Protein AF-A0A183HGA9-F1 (afdb_monomer)

Nearest PDB structures (foldseek):
  6lk8-assembly1_S  TM=2.685E-01  e=4.887E+00  Xenopus laevis

Solvent-accessible surface area (backbone at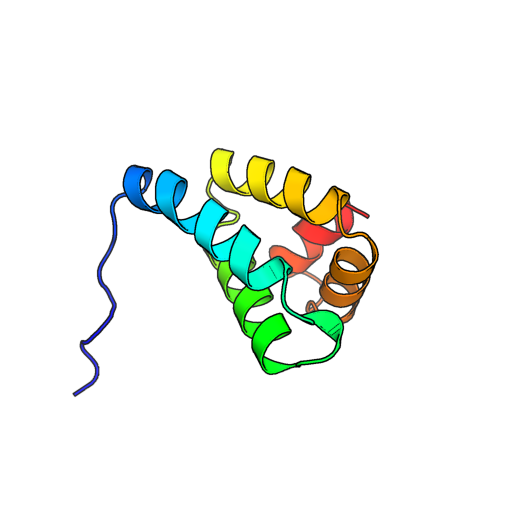oms only — not comparable to full-atom values): 5366 Å² total; per-residue (Å²): 143,78,90,81,77,90,70,86,68,57,68,70,58,48,64,66,48,47,59,56,52,46,55,58,54,68,71,46,71,33,86,83,33,72,66,51,41,46,52,53,50,52,54,47,56,73,40,58,87,39,67,69,54,37,52,52,51,51,57,59,40,68,79,34,59,67,54,43,52,47,50,44,73,71,36,59,85,87,37,70,51,26,56,55,40,63,74,71,108

Radius of gyration: 13.19 Å; Cα contacts (8 Å, |Δi|>4): 57; chains: 1; bounding box: 28×36×31 Å

Organism: NCBI:txid387005

Secondary structure (DSSP, 8-state):
---SS-----HHHHHHHHHHHHHHHHHS-GGG-HHHHHHHHHHHHHHTT-HHHHHHHHHHHHT-HHHHHHHHHHSPTTSHHHHHHHHH-

Foldseek 3Di:
DPPPDPPDDPPVVCLVVVLVVVVVLVVDPCLVDVVSLVVNLVSCLVCCVPPSVLVSVLVVVLVPVVSLVSQCVPDDPPRPSVVSSVVSD

Mean predicted aligned error: 5.51 Å

pLDDT: mean 86.45, std 12.07, range [36.66, 94.75]

Structure (mmCIF, N/CA/C/O backbone):
data_AF-A0A183HGA9-F1
#
_entry.id   AF-A0A183HGA9-F1
#
loop_
_atom_site.group_PDB
_atom_site.id
_atom_site.type_symbol
_atom_site.label_atom_id
_atom_site.label_alt_id
_atom_site.label_comp_id
_atom_site.label_asym_id
_atom_site.label_entity_id
_atom_site.label_seq_id
_atom_site.pdbx_PDB_ins_code
_atom_site.Cartn_x
_atom_site.Cartn_y
_atom_site.Cartn_z
_atom_site.occupancy
_atom_site.B_iso_or_equiv
_atom_site.auth_seq_id
_atom_site.auth_comp_id
_atom_site.auth_asym_id
_atom_site.auth_atom_id
_atom_site.pdbx_PDB_model_num
ATOM 1 N N . MET A 1 1 ? 12.347 -26.044 -5.233 1.00 36.66 1 MET A N 1
ATOM 2 C CA . MET A 1 1 ? 12.161 -25.454 -6.575 1.00 36.66 1 MET A CA 1
ATOM 3 C C . MET A 1 1 ? 11.261 -24.222 -6.422 1.00 36.66 1 MET A C 1
ATOM 5 O O . MET A 1 1 ? 10.059 -24.338 -6.571 1.00 36.66 1 MET A O 1
ATOM 9 N N . PHE A 1 2 ? 11.824 -23.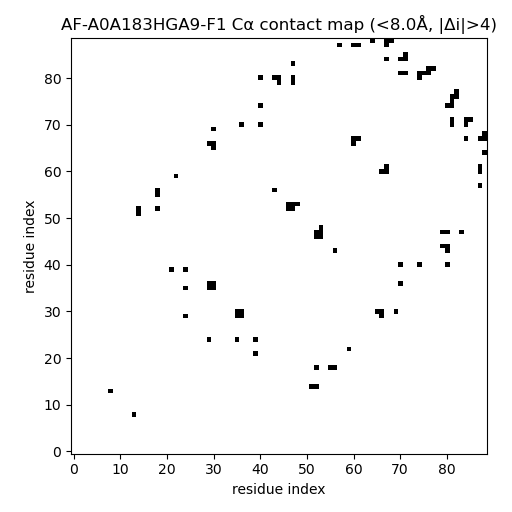081 -6.005 1.00 42.75 2 PHE A N 1
ATOM 10 C CA . PHE A 1 2 ? 11.096 -21.817 -5.747 1.00 42.75 2 PHE A CA 1
ATOM 11 C C . PHE A 1 2 ? 11.848 -20.601 -6.333 1.00 42.75 2 PHE A C 1
ATOM 13 O O . PHE A 1 2 ? 11.759 -19.496 -5.826 1.00 42.75 2 PHE A O 1
ATOM 20 N N . GLN A 1 3 ? 12.599 -20.794 -7.422 1.00 43.47 3 GLN A N 1
ATOM 21 C CA . GLN A 1 3 ? 13.247 -19.706 -8.177 1.00 43.47 3 GLN A CA 1
ATOM 22 C C . GLN A 1 3 ? 12.318 -19.100 -9.248 1.00 43.47 3 GLN A C 1
ATOM 24 O O . GLN A 1 3 ? 12.770 -18.608 -10.277 1.00 43.47 3 GLN A O 1
ATOM 29 N N . LEU A 1 4 ? 11.000 -19.157 -9.044 1.00 49.72 4 LEU A N 1
ATOM 30 C CA . LEU A 1 4 ? 10.031 -18.475 -9.897 1.00 49.72 4 LEU A CA 1
ATOM 31 C C . LEU A 1 4 ? 9.477 -17.287 -9.108 1.00 49.72 4 LEU A C 1
ATOM 33 O O . LEU A 1 4 ? 8.624 -17.497 -8.254 1.00 49.72 4 LEU A O 1
ATOM 37 N N . LEU A 1 5 ? 9.973 -16.079 -9.429 1.00 50.62 5 LEU A N 1
ATOM 38 C CA . LEU A 1 5 ? 9.410 -14.731 -9.170 1.00 50.62 5 LEU A CA 1
ATOM 39 C C . LEU A 1 5 ? 10.311 -13.706 -8.448 1.00 50.62 5 LEU A C 1
ATOM 41 O O . LEU A 1 5 ? 9.822 -12.648 -8.074 1.00 50.62 5 LEU A O 1
ATOM 45 N N . GLU A 1 6 ? 11.628 -13.893 -8.363 1.00 55.06 6 GLU A N 1
ATOM 46 C CA . GLU A 1 6 ? 12.544 -12.743 -8.193 1.00 55.06 6 GLU A CA 1
ATOM 47 C C . GLU A 1 6 ? 12.925 -12.172 -9.563 1.00 55.06 6 GLU A C 1
ATOM 49 O O . GLU A 1 6 ? 14.082 -12.153 -9.971 1.00 55.06 6 GLU A O 1
ATOM 54 N N . ARG A 1 7 ? 11.917 -11.761 -10.339 1.00 63.00 7 ARG A N 1
ATOM 55 C CA . ARG A 1 7 ? 12.165 -10.999 -11.562 1.00 63.00 7 ARG A CA 1
ATOM 56 C C . ARG A 1 7 ? 12.148 -9.528 -11.178 1.00 63.00 7 ARG A C 1
ATOM 58 O O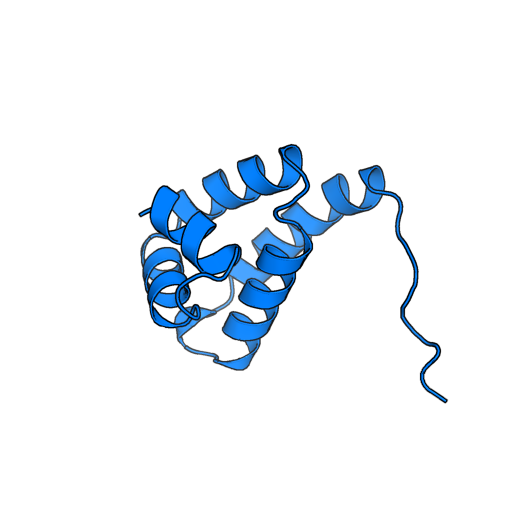 . ARG A 1 7 ? 11.087 -8.977 -10.891 1.00 63.00 7 ARG A O 1
ATOM 65 N N . GLU A 1 8 ? 13.323 -8.916 -11.131 1.00 71.62 8 GLU A N 1
ATOM 66 C CA . GLU A 1 8 ? 13.427 -7.470 -10.978 1.00 71.62 8 GLU A CA 1
ATOM 67 C C . GLU A 1 8 ? 12.902 -6.817 -12.254 1.00 71.62 8 GLU A C 1
ATOM 69 O O . GLU A 1 8 ? 13.494 -6.912 -13.331 1.00 71.62 8 GLU A O 1
ATOM 74 N N . PHE A 1 9 ? 11.723 -6.213 -12.150 1.00 80.38 9 PHE A N 1
ATOM 75 C CA . PHE A 1 9 ? 11.186 -5.397 -13.223 1.00 80.38 9 PHE A CA 1
ATOM 76 C C . PHE A 1 9 ? 11.824 -4.006 -13.161 1.00 80.38 9 PHE A C 1
ATOM 78 O O . PHE A 1 9 ? 12.015 -3.478 -12.063 1.00 80.38 9 PHE A O 1
ATOM 85 N N . PRO A 1 10 ? 12.117 -3.376 -14.312 1.00 86.12 10 PRO A N 1
ATOM 86 C CA . PRO A 1 10 ? 12.586 -1.997 -14.331 1.00 86.12 10 PRO A CA 1
ATOM 87 C C . PRO A 1 10 ? 11.607 -1.076 -13.597 1.00 86.12 10 PRO A C 1
ATOM 89 O O . PRO A 1 10 ? 10.394 -1.192 -13.780 1.00 86.12 10 PRO A O 1
ATOM 92 N N . ALA A 1 11 ? 12.122 -0.118 -12.822 1.00 84.31 11 ALA A N 1
ATOM 93 C CA . ALA A 1 11 ? 11.290 0.818 -12.060 1.00 84.31 11 ALA A CA 1
ATOM 94 C C . ALA A 1 11 ? 10.267 1.557 -12.945 1.00 84.31 11 ALA A C 1
ATOM 96 O O . ALA A 1 11 ? 9.127 1.753 -12.537 1.00 84.31 11 ALA A O 1
ATOM 97 N N . VAL A 1 12 ? 10.643 1.891 -14.186 1.00 87.94 12 VAL A N 1
ATOM 98 C CA . VAL A 1 12 ? 9.753 2.521 -15.179 1.00 87.94 12 VAL A CA 1
ATOM 99 C C . VAL A 1 12 ? 8.527 1.650 -15.467 1.00 87.94 12 VAL A C 1
ATOM 101 O O . VAL A 1 12 ? 7.403 2.129 -15.378 1.00 87.94 12 VAL A O 1
ATOM 104 N N . PHE A 1 13 ? 8.727 0.353 -15.709 1.00 88.19 13 PHE A N 1
ATOM 105 C CA . PHE A 1 13 ? 7.627 -0.581 -15.955 1.00 88.19 13 PHE A CA 1
ATOM 106 C C . PHE A 1 13 ? 6.709 -0.710 -14.732 1.00 88.19 13 PHE A C 1
ATOM 108 O O . PHE A 1 13 ? 5.485 -0.714 -14.861 1.00 88.19 13 PHE A O 1
ATOM 115 N N . ILE A 1 14 ? 7.288 -0.781 -13.528 1.00 88.31 14 ILE A N 1
ATOM 116 C CA . ILE A 1 14 ? 6.508 -0.861 -12.285 1.00 88.31 14 ILE A CA 1
ATOM 117 C C . ILE A 1 14 ? 5.643 0.394 -12.122 1.00 88.31 14 ILE A C 1
ATOM 119 O O . ILE A 1 14 ? 4.460 0.276 -11.811 1.00 88.31 14 ILE A O 1
ATOM 123 N N . ARG A 1 15 ? 6.195 1.583 -12.385 1.00 90.19 15 ARG A N 1
ATOM 124 C CA . ARG A 1 15 ? 5.463 2.859 -12.320 1.00 90.19 15 ARG A CA 1
ATOM 125 C C . ARG A 1 15 ? 4.302 2.942 -13.307 1.00 90.19 15 ARG A C 1
ATOM 127 O O . ARG A 1 15 ? 3.309 3.588 -12.998 1.00 90.19 15 ARG A O 1
ATOM 134 N N . GLU A 1 16 ? 4.389 2.280 -14.455 1.00 90.25 16 GLU A N 1
ATOM 135 C CA . GLU A 1 16 ? 3.311 2.257 -15.452 1.00 90.25 16 GLU A CA 1
ATOM 136 C C . GLU A 1 16 ? 2.206 1.246 -15.107 1.00 90.25 16 GLU A C 1
ATOM 138 O O . GLU A 1 16 ? 1.013 1.520 -15.267 1.00 90.25 16 GLU A O 1
ATOM 143 N N . VAL A 1 17 ? 2.583 0.062 -14.622 1.00 91.19 17 VAL A N 1
ATOM 144 C CA . VAL A 1 17 ? 1.645 -1.058 -14.445 1.00 91.19 17 VAL A CA 1
ATOM 145 C C . VAL A 1 17 ? 1.016 -1.076 -13.056 1.00 91.19 17 VAL A C 1
ATOM 147 O O . VAL A 1 17 ? -0.185 -1.328 -12.918 1.00 91.19 17 VAL A O 1
ATOM 150 N N . LEU A 1 18 ? 1.806 -0.806 -12.017 1.00 92.62 18 LEU A N 1
ATOM 151 C CA . LEU A 1 18 ? 1.374 -0.973 -10.633 1.00 92.62 18 LEU A CA 1
ATOM 152 C C . LEU A 1 18 ? 0.211 -0.047 -10.244 1.00 92.62 18 LEU A C 1
ATOM 154 O O . LEU A 1 18 ? -0.717 -0.541 -9.602 1.00 92.62 18 LEU A O 1
ATOM 158 N N . PRO A 1 19 ? 0.169 1.237 -10.655 1.00 93.44 19 PRO A N 1
ATOM 159 C CA . PRO A 1 19 ? -0.991 2.086 -10.397 1.00 93.44 19 PRO A CA 1
ATOM 160 C C . PRO A 1 19 ? -2.290 1.512 -10.967 1.00 93.44 19 PRO A C 1
ATOM 162 O O . PRO A 1 19 ? -3.313 1.509 -10.289 1.00 93.44 19 PRO A O 1
ATOM 165 N N . ASN A 1 20 ? -2.254 0.966 -12.183 1.00 93.06 20 ASN A N 1
ATOM 166 C CA . ASN A 1 20 ? -3.432 0.381 -12.825 1.00 93.06 20 ASN A CA 1
ATOM 167 C C . ASN A 1 20 ? -3.891 -0.897 -12.113 1.00 93.06 20 ASN A C 1
ATOM 169 O O . ASN A 1 20 ? -5.084 -1.076 -11.857 1.00 93.06 20 ASN A O 1
ATOM 173 N N . TYR A 1 21 ? -2.940 -1.753 -11.728 1.00 92.31 21 TYR A N 1
ATOM 174 C CA . TYR A 1 21 ? -3.220 -2.921 -10.895 1.00 92.31 21 TYR A CA 1
ATOM 175 C C . TYR A 1 21 ? -3.869 -2.520 -9.564 1.00 92.31 21 TYR A C 1
ATOM 177 O O . TYR A 1 21 ? -4.887 -3.092 -9.171 1.00 92.31 21 TYR A O 1
ATOM 185 N N . MET A 1 22 ? -3.324 -1.496 -8.901 1.00 93.38 22 MET A N 1
ATOM 186 C CA . MET A 1 22 ? -3.859 -0.979 -7.645 1.00 93.38 22 MET A CA 1
ATOM 187 C C . MET A 1 22 ? -5.257 -0.393 -7.821 1.00 93.38 22 MET A C 1
ATOM 189 O O . MET A 1 22 ? -6.133 -0.714 -7.028 1.00 93.38 22 MET A O 1
ATOM 193 N N . THR A 1 23 ? -5.530 0.365 -8.882 1.00 93.06 23 THR A N 1
ATOM 194 C CA . THR A 1 23 ? -6.893 0.825 -9.200 1.00 93.06 23 THR A CA 1
ATOM 195 C C . THR A 1 23 ? -7.882 -0.342 -9.271 1.00 93.06 23 THR A C 1
ATOM 197 O O . THR A 1 23 ? -8.947 -0.285 -8.652 1.00 93.06 23 THR A O 1
ATOM 200 N N . GLY A 1 24 ? -7.511 -1.428 -9.959 1.00 91.94 24 GLY A N 1
ATOM 201 C CA . GLY A 1 24 ? -8.313 -2.651 -10.020 1.00 91.94 24 GLY A CA 1
ATOM 202 C C . GLY A 1 24 ? -8.516 -3.284 -8.643 1.00 91.94 24 GLY A C 1
ATOM 203 O O . GLY A 1 24 ? -9.650 -3.533 -8.236 1.00 91.94 24 GLY A O 1
ATOM 204 N N . MET A 1 25 ? -7.442 -3.471 -7.876 1.00 91.38 25 MET A N 1
ATOM 205 C CA . MET A 1 25 ? -7.511 -4.036 -6.523 1.00 91.38 25 MET A CA 1
ATOM 206 C C . MET A 1 25 ? -8.375 -3.200 -5.576 1.00 91.38 25 MET A C 1
ATOM 208 O O . MET A 1 25 ? -9.173 -3.743 -4.820 1.00 91.38 25 MET A O 1
ATOM 212 N N . LEU A 1 26 ? -8.268 -1.875 -5.641 1.00 89.69 26 LEU A N 1
ATOM 213 C CA . LEU A 1 26 ? -9.010 -0.943 -4.794 1.00 89.69 26 LEU A CA 1
ATOM 214 C C . LEU A 1 26 ? -10.493 -0.818 -5.182 1.00 89.69 26 LEU A C 1
ATOM 216 O O . LEU A 1 26 ? -11.268 -0.205 -4.438 1.00 89.69 26 LEU A O 1
ATOM 220 N N . SER A 1 27 ? -10.899 -1.365 -6.331 1.00 88.81 27 SER A N 1
ATOM 221 C CA . SER A 1 27 ? -12.311 -1.515 -6.711 1.00 88.81 27 SER A CA 1
ATOM 222 C C . SER A 1 27 ? -12.990 -2.698 -6.006 1.00 88.81 27 SER A C 1
ATOM 224 O O . SER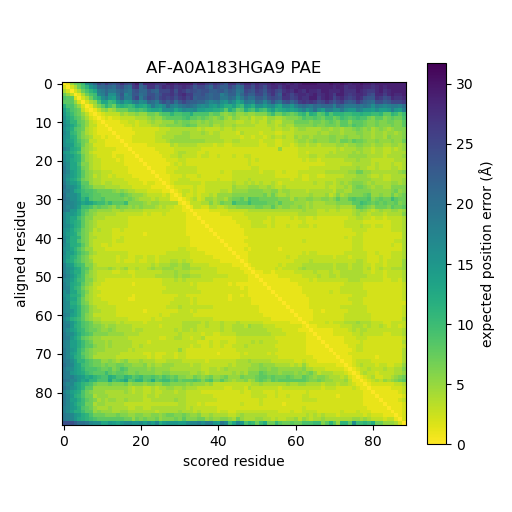 A 1 27 ? -14.210 -2.708 -5.854 1.00 88.81 27 SER A O 1
ATOM 226 N N . LEU A 1 28 ? -12.200 -3.665 -5.527 1.00 88.75 28 LEU A N 1
ATOM 227 C CA . LEU A 1 28 ? -12.675 -4.819 -4.771 1.00 88.75 28 LEU A CA 1
ATOM 228 C C . LEU A 1 28 ? -13.007 -4.426 -3.320 1.00 88.75 28 LEU A C 1
ATOM 230 O O . LEU A 1 28 ? -12.547 -3.389 -2.828 1.00 88.75 28 LEU A O 1
ATOM 234 N N . PRO A 1 29 ? -13.763 -5.257 -2.581 1.00 86.19 29 PRO A N 1
ATOM 235 C CA . PRO A 1 29 ? -14.079 -4.991 -1.181 1.00 86.19 29 PRO A CA 1
ATOM 236 C C . PRO A 1 29 ? -12.883 -5.329 -0.264 1.00 86.19 29 PRO A C 1
ATOM 238 O O . PRO A 1 29 ? -12.914 -6.259 0.539 1.00 86.19 29 PRO A O 1
ATOM 241 N N . VAL A 1 30 ? -11.796 -4.559 -0.394 1.00 85.19 30 VAL A N 1
ATOM 242 C CA . VAL A 1 30 ? -10.508 -4.781 0.296 1.00 85.19 30 VAL A CA 1
ATOM 243 C C . VAL A 1 30 ? -10.662 -4.812 1.820 1.00 85.19 30 VAL A C 1
ATOM 245 O O . VAL A 1 30 ? -10.016 -5.608 2.491 1.00 85.19 30 VAL A O 1
ATOM 248 N N . HIS A 1 31 ? -11.543 -3.977 2.373 1.00 79.62 31 HIS A N 1
ATOM 249 C CA . HIS A 1 31 ? -11.744 -3.844 3.818 1.00 79.62 31 HIS A CA 1
ATOM 250 C C . HIS A 1 31 ? -12.429 -5.060 4.462 1.00 79.62 31 HIS A C 1
ATOM 252 O O . HIS A 1 31 ? -12.242 -5.297 5.651 1.00 79.62 31 HIS A O 1
ATOM 258 N N . SER A 1 32 ? -13.214 -5.831 3.703 1.00 81.00 32 SER A N 1
ATOM 259 C CA . SER A 1 32 ? -13.946 -6.997 4.216 1.00 81.00 32 SER A CA 1
ATOM 260 C C . SER A 1 32 ? -13.256 -8.328 3.913 1.00 81.00 32 SER A C 1
ATOM 262 O O . SER A 1 32 ? -13.707 -9.367 4.388 1.00 81.00 32 SER A O 1
ATOM 264 N N . VAL A 1 33 ? -12.176 -8.322 3.123 1.00 88.44 33 VAL A N 1
ATOM 265 C CA . VAL A 1 33 ? -11.441 -9.533 2.735 1.00 88.44 33 VAL A CA 1
ATOM 266 C C . VAL A 1 33 ? -9.996 -9.442 3.242 1.00 88.44 33 VAL A C 1
ATOM 268 O O . VAL A 1 33 ? -9.173 -8.770 2.616 1.00 88.44 33 VAL A O 1
ATOM 271 N N . PRO A 1 34 ? -9.638 -10.156 4.331 1.00 87.75 34 PRO A N 1
ATOM 272 C CA . PRO A 1 34 ? -8.315 -10.057 4.958 1.00 87.75 34 PRO A CA 1
ATOM 273 C C . PRO A 1 34 ? -7.143 -10.304 4.002 1.00 87.75 34 PRO A C 1
ATOM 275 O O . PRO A 1 34 ? -6.102 -9.660 4.108 1.00 87.75 34 PRO A O 1
ATOM 278 N N . TYR A 1 35 ? -7.315 -11.216 3.042 1.00 89.94 35 TYR A N 1
ATOM 279 C CA . TYR A 1 35 ? -6.297 -11.498 2.033 1.00 89.94 35 TYR A CA 1
ATOM 280 C C . TYR A 1 35 ? -6.031 -10.294 1.118 1.00 89.94 35 TYR A C 1
ATOM 282 O O . TYR A 1 35 ? -4.875 -9.949 0.892 1.00 89.94 35 TYR A O 1
ATOM 290 N N . LEU A 1 36 ? -7.077 -9.614 0.636 1.00 90.81 36 LEU A N 1
ATOM 291 C CA . LEU A 1 36 ? -6.918 -8.443 -0.233 1.00 90.81 36 LEU A CA 1
ATOM 292 C C . LEU A 1 36 ? -6.271 -7.283 0.523 1.00 90.81 36 LEU A C 1
ATOM 294 O O . LEU A 1 36 ? -5.395 -6.614 -0.021 1.00 90.81 36 LEU A O 1
ATOM 298 N N . LEU A 1 37 ? -6.655 -7.083 1.787 1.00 91.50 37 LEU A N 1
ATOM 299 C CA . LEU A 1 37 ? -6.019 -6.094 2.654 1.00 91.50 37 LEU A CA 1
ATOM 300 C C . LEU A 1 37 ? -4.523 -6.377 2.825 1.00 91.50 37 LEU A C 1
ATOM 302 O O . LEU A 1 37 ? -3.714 -5.450 2.768 1.00 91.50 37 LEU A O 1
ATOM 306 N N . ARG A 1 38 ? -4.146 -7.651 2.987 1.00 90.81 38 ARG A N 1
ATOM 307 C CA . ARG A 1 38 ? -2.744 -8.068 3.084 1.00 90.81 38 ARG A CA 1
ATOM 308 C C . ARG A 1 38 ? -1.973 -7.781 1.799 1.00 90.81 38 ARG A C 1
ATOM 310 O O . ARG A 1 38 ? -0.925 -7.160 1.871 1.00 90.81 38 ARG A O 1
ATOM 317 N N . VAL A 1 39 ? -2.522 -8.149 0.640 1.00 91.44 39 VAL A N 1
ATOM 318 C CA . VAL A 1 39 ? -1.895 -7.871 -0.664 1.00 91.44 39 VAL A CA 1
ATOM 319 C C . VAL A 1 39 ? -1.681 -6.371 -0.861 1.00 91.44 39 VAL A C 1
ATOM 321 O O . VAL A 1 39 ? -0.590 -5.955 -1.237 1.00 91.44 39 VAL A O 1
ATOM 324 N N . VAL A 1 40 ? -2.689 -5.547 -0.563 1.00 92.69 40 VAL A N 1
ATOM 325 C CA . VAL A 1 40 ? -2.565 -4.083 -0.646 1.00 92.69 40 VAL A CA 1
ATOM 326 C C . VAL A 1 40 ? -1.490 -3.568 0.312 1.00 92.69 40 VAL A C 1
ATOM 328 O O . VAL A 1 40 ? -0.673 -2.742 -0.083 1.00 92.69 40 VAL A O 1
ATOM 331 N N . SER A 1 41 ? -1.455 -4.077 1.544 1.00 92.81 41 SER A N 1
ATOM 332 C CA . SER A 1 41 ? -0.449 -3.696 2.541 1.00 92.81 41 SER A CA 1
ATOM 333 C C . SER A 1 41 ? 0.968 -4.042 2.076 1.00 92.81 41 SER A C 1
ATOM 335 O O . SER A 1 41 ? 1.849 -3.188 2.135 1.00 92.81 41 SER A O 1
ATOM 337 N N . ASP A 1 42 ? 1.169 -5.253 1.554 1.00 91.56 42 ASP A N 1
ATOM 338 C CA . ASP A 1 42 ? 2.466 -5.742 1.079 1.00 91.56 42 ASP A CA 1
ATOM 339 C C . ASP A 1 42 ? 2.949 -4.959 -0.154 1.00 91.56 42 ASP A C 1
ATOM 341 O O . ASP A 1 42 ? 4.122 -4.591 -0.238 1.00 91.56 42 ASP A O 1
ATOM 345 N N . VAL A 1 43 ? 2.048 -4.661 -1.100 1.00 92.19 43 VAL A N 1
ATOM 346 C CA . VAL A 1 43 ? 2.367 -3.850 -2.287 1.00 92.19 43 VAL A CA 1
ATOM 347 C C . VAL A 1 43 ? 2.784 -2.442 -1.886 1.00 92.19 43 VAL A C 1
ATOM 349 O O . VAL A 1 43 ? 3.800 -1.951 -2.376 1.00 92.19 43 VAL A O 1
ATOM 352 N N . LEU A 1 44 ? 2.027 -1.798 -0.994 1.00 93.31 44 LEU A N 1
ATOM 353 C CA . LEU A 1 44 ? 2.380 -0.475 -0.497 1.00 93.31 44 LEU A CA 1
ATOM 354 C C . LEU A 1 44 ? 3.749 -0.539 0.186 1.00 93.31 44 LEU A C 1
ATOM 356 O O . LEU A 1 44 ? 4.684 0.089 -0.296 1.00 93.31 44 LEU A O 1
ATOM 360 N N . GLU A 1 45 ? 3.912 -1.373 1.215 1.00 91.56 45 GLU A N 1
ATOM 361 C CA . GLU A 1 45 ? 5.158 -1.504 1.986 1.00 91.56 45 GLU A CA 1
ATOM 362 C C . GLU A 1 45 ? 6.396 -1.735 1.100 1.00 91.56 45 GLU A C 1
ATOM 364 O O . GLU A 1 45 ? 7.464 -1.193 1.389 1.00 91.56 45 GLU A O 1
ATOM 369 N N . LYS A 1 46 ? 6.266 -2.497 0.005 1.00 90.62 46 LYS A N 1
ATOM 370 C CA . LYS A 1 46 ? 7.366 -2.779 -0.930 1.00 90.62 46 LYS A CA 1
ATOM 371 C C . LYS A 1 46 ? 7.758 -1.587 -1.810 1.00 90.62 46 LYS A C 1
ATOM 373 O O . LYS A 1 46 ? 8.901 -1.520 -2.252 1.00 90.62 46 LYS A O 1
ATOM 378 N N . HIS A 1 47 ? 6.831 -0.675 -2.089 1.00 91.06 47 HIS A N 1
ATOM 379 C CA . HIS A 1 47 ? 7.002 0.374 -3.098 1.00 91.06 47 HIS A CA 1
ATOM 380 C C . HIS A 1 47 ? 6.964 1.804 -2.536 1.00 91.06 47 HIS A C 1
ATOM 382 O O . HIS A 1 47 ? 6.995 2.759 -3.307 1.00 91.06 47 HIS A O 1
ATOM 388 N N . LEU A 1 48 ? 6.948 1.971 -1.208 1.00 90.62 48 LEU A N 1
ATOM 389 C CA . LEU A 1 48 ? 6.981 3.290 -0.557 1.00 90.62 48 LEU A CA 1
ATOM 390 C C . LEU A 1 48 ? 8.311 4.048 -0.694 1.00 90.62 48 LEU A C 1
ATOM 392 O O . LEU A 1 48 ? 8.327 5.249 -0.432 1.00 90.62 48 LEU A O 1
ATOM 396 N N . ASP A 1 49 ? 9.396 3.378 -1.089 1.00 89.50 49 ASP A N 1
ATOM 397 C CA . ASP A 1 49 ? 10.703 4.016 -1.317 1.00 89.50 49 ASP A CA 1
ATOM 398 C C . ASP A 1 49 ? 10.774 4.737 -2.683 1.00 89.50 49 ASP A C 1
ATOM 400 O O . ASP A 1 49 ? 11.724 5.466 -2.956 1.00 89.50 49 ASP A O 1
ATOM 404 N N . ASP A 1 50 ? 9.778 4.538 -3.555 1.00 92.38 50 ASP A N 1
ATOM 405 C CA . ASP A 1 50 ? 9.657 5.231 -4.837 1.00 92.38 50 ASP A CA 1
ATOM 406 C C . ASP A 1 50 ? 8.722 6.440 -4.691 1.00 92.38 50 ASP A C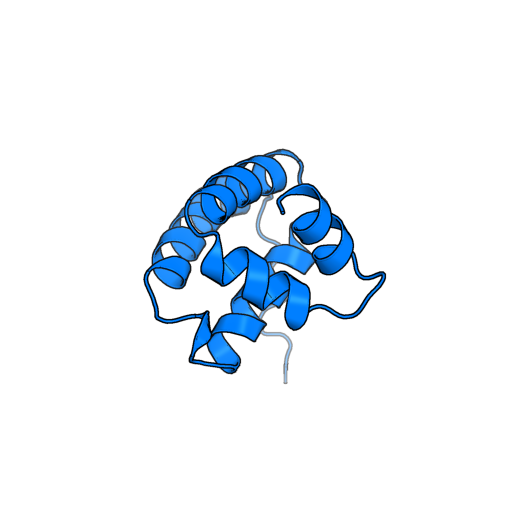 1
ATOM 408 O O . ASP A 1 50 ? 7.509 6.284 -4.537 1.00 92.38 50 ASP A O 1
ATOM 412 N N . ASP A 1 51 ? 9.283 7.651 -4.746 1.00 92.25 51 ASP A N 1
ATOM 413 C CA . ASP A 1 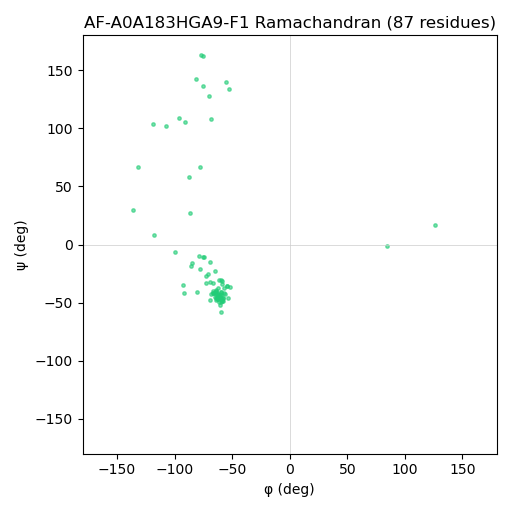51 ? 8.536 8.895 -4.507 1.00 92.25 51 ASP A CA 1
ATOM 414 C C . ASP A 1 51 ? 7.356 9.091 -5.473 1.00 92.25 51 ASP A C 1
ATOM 416 O O . ASP A 1 51 ? 6.301 9.585 -5.067 1.00 92.25 51 ASP A O 1
ATOM 420 N N . VAL A 1 52 ? 7.491 8.647 -6.729 1.00 93.31 52 VAL A N 1
ATOM 421 C CA . VAL A 1 52 ? 6.425 8.760 -7.738 1.00 93.31 52 VAL A CA 1
ATOM 422 C C . VAL A 1 52 ? 5.267 7.834 -7.374 1.00 93.31 52 VAL A C 1
ATOM 424 O O . VAL A 1 52 ? 4.108 8.255 -7.350 1.00 93.31 52 VAL A O 1
ATOM 427 N N . LEU A 1 53 ? 5.561 6.573 -7.046 1.00 93.50 53 LEU A N 1
ATOM 428 C CA . LEU A 1 53 ? 4.532 5.624 -6.609 1.00 93.50 53 LEU A CA 1
ATOM 429 C C . LEU A 1 53 ? 3.886 6.060 -5.295 1.00 93.50 53 LEU A C 1
ATOM 431 O O . LEU A 1 53 ? 2.667 5.962 -5.148 1.00 93.50 53 LEU A O 1
ATOM 435 N N . LYS A 1 54 ? 4.675 6.589 -4.360 1.00 94.00 54 LYS A N 1
ATOM 436 C CA . LYS A 1 54 ? 4.189 7.101 -3.078 1.00 94.00 54 LYS A CA 1
ATOM 437 C C . LYS A 1 54 ? 3.184 8.240 -3.257 1.00 94.00 54 LYS A C 1
ATOM 439 O O . LYS A 1 54 ? 2.147 8.246 -2.584 1.00 94.00 54 LYS A O 1
ATOM 444 N N . GLU A 1 55 ? 3.443 9.179 -4.164 1.00 94.75 55 GLU A N 1
ATOM 445 C CA . GLU A 1 55 ? 2.508 10.265 -4.483 1.00 94.75 55 GLU A CA 1
ATOM 446 C C . GLU A 1 55 ? 1.208 9.725 -5.101 1.00 94.75 55 GLU A C 1
ATOM 448 O O . GLU A 1 55 ? 0.107 10.069 -4.653 1.00 94.75 55 GLU A O 1
ATOM 453 N N . ILE A 1 56 ? 1.324 8.802 -6.060 1.00 94.44 56 ILE A N 1
ATOM 454 C CA . ILE A 1 56 ? 0.172 8.156 -6.702 1.00 94.44 56 ILE A CA 1
ATOM 455 C C . ILE A 1 56 ? -0.685 7.414 -5.667 1.00 94.44 56 ILE A C 1
ATOM 457 O O . ILE A 1 56 ? -1.900 7.623 -5.601 1.00 94.44 56 ILE A O 1
ATOM 461 N N . PHE A 1 57 ? -0.071 6.588 -4.816 1.00 94.62 57 PHE A N 1
ATOM 462 C CA . PHE A 1 57 ? -0.775 5.855 -3.763 1.00 94.62 57 PHE A CA 1
ATOM 463 C C . PHE A 1 57 ? -1.433 6.792 -2.754 1.00 94.62 57 PHE A C 1
ATOM 465 O O . PHE A 1 57 ? -2.559 6.533 -2.328 1.00 94.62 57 PHE A O 1
ATOM 472 N N . THR A 1 58 ? -0.782 7.906 -2.414 1.00 94.75 58 THR A N 1
ATOM 473 C CA . THR A 1 58 ? -1.372 8.940 -1.555 1.00 94.75 58 THR A CA 1
ATOM 474 C C . THR A 1 58 ? -2.660 9.486 -2.167 1.00 94.75 58 THR A C 1
ATOM 476 O O . THR A 1 58 ? -3.685 9.548 -1.486 1.00 94.75 58 THR A O 1
ATOM 479 N N . SER A 1 59 ? -2.639 9.840 -3.456 1.00 94.50 59 SER A N 1
ATOM 480 C CA . SER A 1 59 ? -3.821 10.332 -4.173 1.00 94.50 59 SER A CA 1
ATOM 481 C C . SER A 1 59 ? -4.952 9.295 -4.194 1.00 94.50 59 SER A C 1
ATOM 483 O O . SER A 1 59 ? -6.092 9.609 -3.843 1.00 94.50 59 SER A O 1
ATOM 485 N N . MET A 1 60 ? -4.631 8.033 -4.498 1.00 93.56 60 MET A N 1
ATOM 486 C CA . MET A 1 60 ? -5.603 6.933 -4.516 1.00 93.56 60 MET A CA 1
ATOM 487 C C . MET A 1 60 ? -6.243 6.681 -3.143 1.00 93.56 60 MET A C 1
ATOM 489 O O . MET A 1 60 ? -7.458 6.501 -3.045 1.00 93.56 60 MET A O 1
ATOM 493 N N . LEU A 1 61 ? -5.446 6.674 -2.070 1.00 92.88 61 LEU A N 1
ATOM 494 C CA . LEU A 1 61 ? -5.933 6.410 -0.712 1.00 92.88 61 LEU A CA 1
ATOM 495 C C . LEU A 1 61 ? -6.744 7.580 -0.142 1.00 92.88 61 LEU A C 1
ATOM 497 O O . LEU A 1 61 ? -7.731 7.347 0.558 1.00 92.88 61 LEU A O 1
ATOM 501 N N . LYS A 1 62 ? -6.414 8.832 -0.490 1.00 92.44 62 LYS A N 1
ATOM 502 C CA . LYS A 1 62 ? -7.230 10.005 -0.117 1.00 92.44 62 LYS A CA 1
ATOM 503 C C . LYS A 1 62 ? -8.661 9.920 -0.650 1.00 92.44 62 LYS A C 1
ATOM 505 O O . LYS A 1 62 ? -9.588 10.373 0.014 1.00 92.44 62 LYS A O 1
ATOM 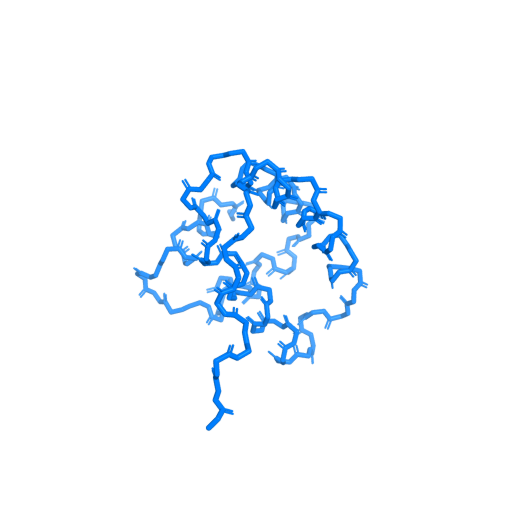510 N N . GLN A 1 63 ? -8.862 9.285 -1.805 1.00 91.88 63 GLN A N 1
ATOM 511 C CA . GLN A 1 63 ? -10.197 9.052 -2.369 1.00 91.88 63 GLN A CA 1
ATOM 512 C C . GLN A 1 63 ? -10.976 7.934 -1.648 1.00 91.88 63 GLN A C 1
ATOM 514 O O . GLN A 1 63 ? -12.171 7.763 -1.888 1.00 91.88 63 GLN A O 1
ATOM 519 N N . LYS A 1 64 ? -10.328 7.155 -0.769 1.00 89.81 64 LYS A N 1
ATOM 520 C CA . LYS A 1 64 ? -10.904 5.983 -0.086 1.00 89.81 64 LYS A CA 1
ATOM 521 C C . LYS A 1 64 ? -10.624 6.015 1.429 1.00 89.81 64 LYS A C 1
ATOM 523 O O . LYS A 1 64 ? -9.953 5.123 1.949 1.00 89.81 64 LYS A O 1
ATOM 528 N N . PRO A 1 65 ? -11.197 6.976 2.180 1.00 89.50 65 PRO A N 1
AT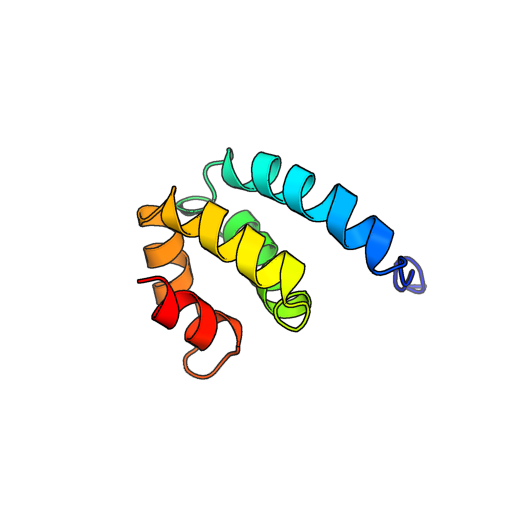OM 529 C CA . PRO A 1 65 ? -10.893 7.188 3.604 1.00 89.50 65 PRO A CA 1
ATOM 530 C C . PRO A 1 65 ? -11.182 5.974 4.505 1.00 89.50 65 PRO A C 1
ATOM 532 O O . PRO A 1 65 ? -10.489 5.755 5.502 1.00 89.50 65 PRO A O 1
ATOM 535 N N . GLN A 1 66 ? -12.174 5.150 4.148 1.00 88.19 66 GLN A N 1
ATOM 536 C CA . GLN A 1 66 ? -12.472 3.905 4.867 1.00 88.19 66 GLN A CA 1
ATOM 537 C C . GLN A 1 66 ? -11.307 2.917 4.779 1.00 88.19 66 GLN A C 1
ATOM 539 O O . GLN A 1 66 ? -10.886 2.375 5.796 1.00 88.19 66 GLN A O 1
ATOM 544 N N . LEU A 1 67 ? -10.739 2.737 3.584 1.00 89.44 67 LEU A N 1
ATOM 545 C CA . LEU A 1 67 ? -9.593 1.857 3.393 1.00 89.44 67 LEU A CA 1
ATOM 546 C C . LEU A 1 67 ? -8.356 2.395 4.111 1.00 89.44 67 LEU A C 1
ATOM 548 O O . LEU A 1 67 ? -7.659 1.620 4.754 1.00 89.44 67 LEU A O 1
ATOM 552 N N . THR A 1 68 ? -8.109 3.703 4.055 1.00 91.19 68 THR A N 1
ATOM 553 C CA . THR A 1 68 ? -7.021 4.350 4.808 1.00 91.19 68 THR A CA 1
ATOM 554 C C . THR A 1 68 ? -7.147 4.068 6.306 1.00 91.19 68 THR A C 1
ATOM 556 O O . THR A 1 68 ? -6.172 3.702 6.957 1.00 91.19 68 THR A O 1
ATOM 559 N N . SER A 1 69 ? -8.364 4.141 6.852 1.00 91.00 69 SER A N 1
ATOM 560 C CA . SER A 1 69 ? -8.628 3.817 8.259 1.00 91.00 69 SER A CA 1
ATOM 561 C C . SER A 1 69 ? -8.397 2.337 8.571 1.00 91.00 69 SER A C 1
ATOM 563 O O . SER A 1 69 ? -7.797 2.017 9.598 1.00 91.00 69 SER A O 1
ATOM 565 N N . THR A 1 70 ? -8.826 1.432 7.686 1.00 91.06 70 THR A N 1
ATOM 566 C CA . THR A 1 70 ? -8.578 -0.009 7.830 1.00 91.06 70 THR A CA 1
ATOM 567 C C . THR A 1 70 ? -7.087 -0.325 7.777 1.00 91.06 70 THR A C 1
ATOM 569 O O . THR A 1 70 ? -6.600 -1.027 8.656 1.00 91.06 70 THR A O 1
ATOM 572 N N . LEU A 1 71 ? -6.357 0.235 6.807 1.00 90.44 71 LEU A N 1
ATOM 573 C CA . LEU A 1 71 ? -4.909 0.075 6.681 1.00 90.44 71 LEU A CA 1
ATOM 574 C C . LEU A 1 71 ? -4.190 0.598 7.923 1.00 90.44 71 LEU A C 1
ATOM 576 O O . LEU A 1 71 ? -3.301 -0.076 8.431 1.00 90.44 71 LEU A O 1
ATOM 580 N N . TYR A 1 72 ? -4.596 1.752 8.455 1.00 90.94 72 TYR A N 1
ATOM 581 C CA . TYR A 1 72 ? -4.036 2.293 9.694 1.00 90.94 72 TYR A CA 1
ATOM 582 C C . TYR A 1 72 ? -4.232 1.325 10.868 1.00 90.94 72 TYR A C 1
ATOM 584 O O . TYR A 1 72 ? -3.286 1.043 11.597 1.00 90.94 72 TYR A O 1
ATOM 592 N N . ALA A 1 73 ? -5.446 0.789 11.023 1.00 88.12 73 ALA A N 1
ATOM 593 C CA . ALA A 1 73 ? -5.783 -0.131 12.105 1.00 88.12 73 ALA A CA 1
ATOM 594 C C . ALA A 1 73 ? -5.108 -1.507 11.964 1.00 88.12 73 ALA A C 1
ATOM 596 O O . ALA A 1 73 ? -4.790 -2.137 12.971 1.00 88.12 73 ALA A O 1
ATOM 597 N N . SER A 1 74 ? -4.891 -1.982 10.735 1.00 87.25 74 SER A N 1
ATOM 598 C CA . SER A 1 74 ? -4.248 -3.274 10.471 1.00 87.25 74 SER A CA 1
ATOM 599 C C . SER A 1 74 ? -2.722 -3.204 10.434 1.00 87.25 74 SER A C 1
ATOM 601 O O . SER A 1 74 ? -2.063 -4.240 10.525 1.00 87.25 74 SER A O 1
ATOM 603 N N . SER A 1 75 ? -2.147 -2.014 10.259 1.00 87.19 75 SER A N 1
ATOM 604 C CA . SER A 1 75 ? -0.698 -1.840 10.167 1.00 87.19 75 SER A CA 1
ATOM 605 C C . SER A 1 75 ? -0.044 -1.963 11.534 1.00 87.19 75 SER A C 1
ATOM 607 O O . SER A 1 75 ? -0.486 -1.379 12.523 1.00 87.19 75 SER A O 1
ATOM 609 N N . LYS A 1 76 ? 1.078 -2.682 11.591 1.00 87.19 76 LYS A N 1
ATOM 610 C CA . LYS A 1 76 ? 1.887 -2.748 12.807 1.00 87.19 76 LYS A CA 1
ATOM 611 C C . LYS A 1 76 ? 2.556 -1.392 13.047 1.00 87.19 76 LYS A C 1
ATOM 613 O O . LYS A 1 76 ? 3.233 -0.872 12.160 1.00 87.19 76 LYS A O 1
ATOM 618 N N . VAL A 1 77 ? 2.393 -0.846 14.251 1.00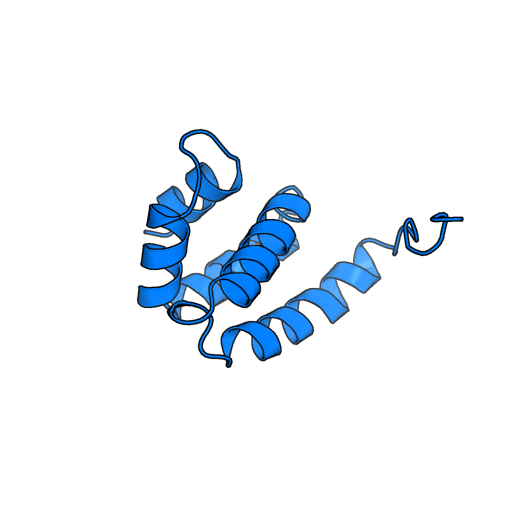 86.25 77 VAL A N 1
ATOM 619 C CA . VAL A 1 77 ? 2.990 0.436 14.660 1.00 86.25 77 VAL A CA 1
ATOM 620 C C . VAL A 1 77 ? 4.499 0.439 14.397 1.00 86.25 77 VAL A C 1
ATOM 622 O O . VAL A 1 77 ? 5.190 -0.532 14.708 1.00 86.25 77 VAL A O 1
ATOM 625 N N . GLY A 1 78 ? 4.995 1.529 13.808 1.00 81.44 78 GLY A N 1
ATOM 626 C CA . GLY A 1 78 ? 6.414 1.723 13.487 1.00 81.44 78 GLY A CA 1
ATOM 627 C C . GLY A 1 78 ? 6.880 1.118 12.156 1.00 81.44 78 GLY A C 1
ATOM 628 O O . GLY A 1 78 ? 8.045 1.283 11.805 1.00 81.44 78 GLY A O 1
ATOM 629 N N . THR A 1 79 ? 6.004 0.448 11.399 1.00 88.31 79 THR A N 1
ATOM 630 C CA . THR A 1 79 ? 6.295 0.033 10.009 1.00 88.31 79 THR A CA 1
ATOM 631 C C . THR A 1 79 ? 6.230 1.214 9.038 1.00 88.31 79 THR A C 1
ATOM 633 O O . THR A 1 79 ? 5.642 2.255 9.355 1.00 88.31 79 THR A O 1
ATOM 636 N N . ARG A 1 80 ? 6.811 1.070 7.836 1.00 89.62 80 ARG A N 1
ATOM 637 C CA . ARG A 1 80 ? 6.773 2.141 6.826 1.00 89.62 80 ARG A CA 1
ATOM 638 C C . ARG A 1 80 ? 5.345 2.409 6.376 1.00 89.62 80 ARG A C 1
ATOM 640 O O . ARG A 1 80 ? 4.967 3.574 6.280 1.00 89.62 80 ARG A O 1
ATOM 647 N N . LEU A 1 81 ? 4.538 1.363 6.202 1.00 90.69 81 LEU A N 1
ATOM 648 C CA . LEU A 1 81 ? 3.114 1.471 5.908 1.00 90.69 81 LEU A CA 1
ATOM 649 C C . LEU A 1 81 ? 2.360 2.216 7.009 1.00 90.69 81 LEU A C 1
ATOM 651 O O . LEU A 1 81 ? 1.597 3.124 6.693 1.00 90.69 81 LEU A O 1
ATOM 655 N N . PHE A 1 82 ? 2.596 1.901 8.288 1.00 91.12 82 PHE A N 1
ATOM 656 C CA . PHE A 1 82 ? 1.956 2.630 9.389 1.00 91.12 82 PHE A CA 1
ATOM 657 C C . PHE A 1 82 ? 2.278 4.129 9.332 1.00 91.12 82 PHE A C 1
ATOM 659 O O . PHE A 1 82 ? 1.368 4.958 9.379 1.00 91.12 82 PHE A O 1
ATOM 666 N N . ASN A 1 83 ? 3.559 4.475 9.166 1.00 91.62 83 ASN A N 1
ATOM 667 C CA . ASN A 1 83 ? 4.001 5.866 9.071 1.00 91.62 83 ASN A CA 1
ATOM 668 C C . ASN A 1 83 ? 3.395 6.563 7.845 1.00 91.62 83 ASN A C 1
ATOM 670 O O . ASN A 1 83 ? 2.882 7.673 7.959 1.00 91.62 83 ASN A O 1
ATOM 674 N N . PHE A 1 84 ? 3.388 5.896 6.694 1.00 92.75 84 PHE A N 1
ATOM 675 C CA . PHE A 1 84 ? 2.792 6.407 5.465 1.00 92.75 84 PHE A CA 1
ATOM 676 C C . PHE A 1 84 ? 1.294 6.678 5.620 1.00 92.75 84 PHE A C 1
ATOM 678 O O . PHE A 1 84 ? 0.841 7.791 5.373 1.00 92.75 84 PHE A O 1
ATOM 685 N N . VAL A 1 85 ? 0.523 5.700 6.095 1.00 92.44 85 VAL A N 1
ATOM 686 C CA . VAL A 1 85 ? -0.931 5.841 6.246 1.00 92.44 85 VAL A CA 1
ATOM 687 C C . VAL A 1 85 ? -1.277 6.888 7.313 1.00 92.44 85 VAL A C 1
ATOM 689 O O . VAL A 1 85 ? -2.246 7.627 7.145 1.00 92.44 85 VAL A O 1
ATOM 692 N N . SER A 1 86 ? -0.464 7.020 8.368 1.00 89.88 86 SER A N 1
ATOM 693 C CA . SER A 1 86 ? -0.640 8.062 9.391 1.00 89.88 86 SER A CA 1
ATOM 694 C C . SER A 1 86 ? -0.462 9.493 8.875 1.00 89.88 86 SER A C 1
ATOM 696 O O . SER A 1 86 ? -0.998 10.409 9.481 1.00 89.88 86 SER A O 1
ATOM 698 N N . GLN A 1 87 ? 0.257 9.686 7.763 1.00 89.00 87 GLN A N 1
ATOM 699 C CA . GLN A 1 87 ? 0.440 10.996 7.121 1.00 89.00 87 GLN A CA 1
ATOM 700 C C . GLN A 1 87 ? -0.707 11.352 6.164 1.00 89.00 87 GLN A C 1
ATOM 702 O O . GLN A 1 87 ? -0.822 12.498 5.732 1.00 89.00 87 GLN A O 1
ATOM 707 N N . ILE A 1 88 ? -1.520 10.362 5.785 1.00 87.19 88 ILE A N 1
ATOM 708 C CA . ILE A 1 88 ? -2.663 10.527 4.878 1.00 87.19 88 ILE A CA 1
ATOM 709 C C . ILE A 1 88 ? -3.950 10.794 5.661 1.00 87.19 88 ILE A C 1
ATOM 711 O O . ILE A 1 88 ? -4.818 11.511 5.159 1.00 87.19 88 ILE A O 1
ATOM 715 N N . LYS A 1 89 ? -4.078 10.168 6.837 1.00 66.31 89 LYS A N 1
ATOM 716 C CA . LYS A 1 89 ? -5.198 10.336 7.766 1.00 66.31 89 LYS A CA 1
ATOM 717 C C . LYS A 1 89 ? -5.216 11.740 8.365 1.00 66.31 89 LYS A C 1
ATOM 719 O O . LYS A 1 89 ? -6.336 12.286 8.453 1.00 66.31 89 LYS A O 1
#

Sequence (89 aa):
MFQLLEREFPAVFIREVLPNYMTGMLSLPVHSVPYLLRVVSDVLEKHLDDDVLKEIFTSMLKQKPQLTSTLYASSKVGTRLFNFVSQIK